Protein AF-A0A183KBX2-F1 (afdb_monomer_lite)

Foldseek 3Di:
DVVVQVVCCLPFVKHWPDPDDDPDPVVQVVPPDHTDIDHDPPDDDPPDDDDPDDFDADPPPRDGDDPPFDQDPVRDGDDPPPDPPPPDD

Structure (mmCIF, N/CA/C/O backbone):
data_AF-A0A183KBX2-F1
#
_entry.id   AF-A0A183KBX2-F1
#
loop_
_atom_site.group_PDB
_atom_site.id
_atom_site.type_symbol
_atom_site.label_atom_id
_atom_site.label_alt_id
_atom_site.label_comp_id
_atom_site.label_asym_id
_atom_site.label_entity_id
_atom_site.label_seq_id
_atom_site.pdbx_PDB_ins_code
_atom_site.Cartn_x
_atom_site.Cartn_y
_atom_site.Cartn_z
_atom_site.occupancy
_atom_site.B_iso_or_equiv
_atom_site.auth_seq_id
_atom_site.auth_comp_id
_atom_site.auth_asym_id
_atom_site.auth_atom_id
_atom_site.pdbx_PDB_model_num
ATOM 1 N N . MET A 1 1 ? -12.073 14.449 -3.395 1.00 61.28 1 MET A N 1
ATOM 2 C CA . MET A 1 1 ? -12.188 13.137 -2.704 1.00 61.28 1 MET A CA 1
ATOM 3 C C . MET A 1 1 ? -12.322 11.985 -3.693 1.00 61.28 1 MET A C 1
ATOM 5 O O . MET A 1 1 ? -11.516 11.072 -3.614 1.00 61.28 1 MET A O 1
ATOM 9 N N . ALA A 1 2 ? -13.261 12.028 -4.647 1.00 78.50 2 ALA A N 1
ATOM 10 C CA . ALA A 1 2 ? -13.344 11.013 -5.707 1.00 78.50 2 ALA A CA 1
ATOM 11 C C . ALA A 1 2 ? -12.046 10.904 -6.536 1.00 78.50 2 ALA A C 1
ATOM 13 O O . ALA A 1 2 ? -11.574 9.803 -6.794 1.00 78.50 2 ALA A O 1
ATOM 14 N N . GLU A 1 3 ? -11.421 12.042 -6.846 1.00 85.12 3 GLU A N 1
ATOM 15 C CA . GLU A 1 3 ? -10.137 12.104 -7.563 1.00 85.12 3 GLU A CA 1
ATOM 16 C C . GLU A 1 3 ? -9.002 11.377 -6.828 1.00 85.12 3 GLU A C 1
ATOM 18 O O . GLU A 1 3 ? -8.199 10.702 -7.458 1.00 85.12 3 GLU A O 1
ATOM 23 N N . PHE A 1 4 ? -8.966 11.446 -5.492 1.00 83.31 4 PHE A N 1
ATOM 24 C CA . PHE A 1 4 ? -7.950 10.759 -4.686 1.00 83.31 4 PHE A CA 1
ATOM 25 C C . PHE A 1 4 ? -8.086 9.235 -4.787 1.00 83.31 4 PHE A C 1
ATOM 27 O O . PHE A 1 4 ? -7.098 8.520 -4.921 1.00 83.31 4 PHE A O 1
ATOM 34 N N . ILE A 1 5 ? -9.325 8.739 -4.772 1.00 85.81 5 ILE A N 1
ATOM 35 C CA . ILE A 1 5 ? -9.612 7.306 -4.906 1.00 85.81 5 ILE A CA 1
ATOM 36 C C . ILE A 1 5 ? -9.210 6.825 -6.303 1.00 85.81 5 ILE A C 1
ATOM 38 O O . ILE A 1 5 ? -8.568 5.788 -6.434 1.00 85.81 5 ILE A O 1
ATOM 42 N N . GLN A 1 6 ? -9.536 7.602 -7.339 1.00 89.31 6 GLN A N 1
ATOM 43 C CA . GLN A 1 6 ? -9.139 7.295 -8.714 1.00 89.31 6 GLN A CA 1
ATOM 44 C C . GLN A 1 6 ? -7.618 7.304 -8.882 1.00 89.31 6 GLN A C 1
ATOM 46 O O . GLN A 1 6 ? -7.073 6.410 -9.519 1.00 89.31 6 GLN A O 1
ATOM 51 N N . GLN A 1 7 ? -6.922 8.269 -8.278 1.00 88.31 7 GLN A N 1
ATOM 52 C CA . GLN A 1 7 ? -5.462 8.320 -8.293 1.00 88.31 7 GLN A CA 1
ATOM 53 C C . GLN A 1 7 ? -4.838 7.117 -7.585 1.00 88.31 7 GLN A C 1
ATOM 55 O O . GLN A 1 7 ? -3.918 6.533 -8.138 1.00 88.31 7 GLN A O 1
ATOM 60 N N . SER A 1 8 ? -5.341 6.697 -6.420 1.00 86.19 8 SER A N 1
ATOM 61 C CA . SER A 1 8 ? -4.853 5.484 -5.742 1.00 86.19 8 SER A CA 1
ATOM 62 C C . SER A 1 8 ? -5.095 4.228 -6.582 1.00 86.19 8 SER A C 1
ATOM 64 O O . SER A 1 8 ? -4.202 3.396 -6.737 1.00 86.19 8 SER A O 1
ATOM 66 N N . GLU A 1 9 ? -6.253 4.123 -7.234 1.00 89.06 9 GLU A N 1
ATOM 67 C CA . GLU A 1 9 ? -6.521 3.018 -8.148 1.00 89.06 9 GLU A CA 1
ATOM 68 C C . GLU A 1 9 ? -5.548 3.052 -9.336 1.00 89.06 9 GLU A C 1
ATOM 70 O O . GLU A 1 9 ? -4.994 2.018 -9.703 1.00 89.06 9 GLU A O 1
ATOM 75 N N . ILE A 1 10 ? -5.271 4.224 -9.917 1.00 88.69 10 ILE A N 1
ATOM 76 C CA . ILE A 1 10 ? -4.284 4.406 -10.992 1.00 88.69 10 ILE A CA 1
ATOM 77 C C . ILE A 1 10 ? -2.863 4.107 -10.511 1.00 88.69 10 ILE A C 1
ATOM 79 O O . ILE A 1 10 ? -2.144 3.460 -11.261 1.00 88.69 10 ILE A O 1
ATOM 83 N N . ASN A 1 11 ? -2.482 4.473 -9.283 1.00 86.19 11 ASN A N 1
ATOM 84 C CA . ASN A 1 11 ? -1.113 4.439 -8.735 1.00 86.19 11 ASN A CA 1
ATOM 85 C C . ASN A 1 11 ? -0.714 3.151 -8.008 1.00 86.19 11 ASN A C 1
ATOM 87 O O . ASN A 1 11 ? 0.454 2.781 -8.051 1.00 86.19 11 ASN A O 1
ATOM 91 N N . ASP A 1 12 ? -1.680 2.403 -7.477 1.00 85.06 12 ASP A N 1
ATOM 92 C CA . ASP A 1 12 ? -1.420 1.129 -6.794 1.00 85.06 12 ASP A CA 1
ATOM 93 C C . ASP A 1 12 ? -2.251 -0.035 -7.353 1.00 85.06 12 ASP A C 1
ATOM 95 O O . ASP A 1 12 ? -1.918 -1.197 -7.145 1.00 85.06 12 ASP A O 1
ATOM 99 N N . GLY A 1 13 ? -3.317 0.240 -8.116 1.00 89.81 13 GLY A N 1
ATOM 100 C CA . GLY A 1 13 ? -4.231 -0.810 -8.586 1.00 89.81 13 GLY A CA 1
ATOM 101 C C . GLY A 1 13 ? -5.130 -1.360 -7.482 1.00 89.81 13 GLY A C 1
ATOM 102 O O . GLY A 1 13 ? -5.625 -2.481 -7.603 1.00 89.81 13 GLY A O 1
ATOM 103 N N . ILE A 1 14 ? -5.318 -0.587 -6.408 1.00 89.94 14 ILE A N 1
ATOM 104 C CA . ILE A 1 14 ? -6.078 -0.973 -5.222 1.00 89.94 14 ILE A CA 1
ATOM 105 C C . ILE A 1 14 ? -7.292 -0.057 -5.075 1.00 89.94 14 ILE A C 1
ATOM 107 O O . ILE A 1 14 ? -7.192 1.158 -5.230 1.00 89.94 14 ILE A O 1
ATOM 111 N N . ARG A 1 15 ? -8.442 -0.639 -4.725 1.00 91.81 15 ARG A N 1
ATOM 112 C CA . ARG A 1 15 ? -9.644 0.104 -4.332 1.00 91.81 15 ARG A CA 1
ATOM 113 C C . ARG A 1 15 ? -10.256 -0.480 -3.067 1.00 91.81 15 ARG A C 1
ATOM 115 O O . ARG A 1 15 ? -10.683 -1.631 -3.070 1.00 91.81 15 ARG A O 1
ATOM 122 N N . PHE A 1 16 ? -10.336 0.319 -2.006 1.00 90.88 16 PHE A N 1
ATOM 123 C CA . PHE A 1 16 ? -10.909 -0.101 -0.725 1.00 90.88 16 PHE A CA 1
ATOM 124 C C . PHE A 1 16 ? -12.423 0.124 -0.644 1.00 90.88 16 PHE A C 1
ATOM 126 O O . PHE A 1 16 ? -12.947 1.078 -1.223 1.00 90.88 16 PHE A O 1
ATOM 133 N N . SER A 1 17 ? -13.115 -0.710 0.142 1.00 90.81 17 SER A N 1
ATOM 134 C CA . SER A 1 17 ? -14.481 -0.410 0.603 1.00 90.81 17 SER A CA 1
ATOM 135 C C . SER A 1 17 ? -14.508 0.822 1.513 1.00 90.81 17 SER A C 1
ATOM 137 O O . SER A 1 17 ? -15.424 1.636 1.420 1.00 90.81 17 SER A O 1
ATOM 139 N N . TRP A 1 18 ? -13.465 0.990 2.334 1.00 89.75 18 TRP A N 1
ATOM 140 C CA . TRP A 1 18 ? -13.280 2.116 3.248 1.00 89.75 18 TRP A CA 1
ATOM 141 C C . TRP A 1 18 ? -11.847 2.657 3.153 1.00 89.75 18 TRP A C 1
ATOM 143 O O . TRP A 1 18 ? -10.895 1.952 3.476 1.00 89.75 18 TRP A O 1
ATOM 153 N N . ASN A 1 19 ? -11.687 3.919 2.740 1.00 87.75 19 ASN A N 1
ATOM 154 C CA . ASN A 1 19 ? -10.375 4.595 2.680 1.00 87.75 19 ASN A CA 1
ATOM 155 C C . ASN A 1 19 ? -9.959 5.229 4.020 1.00 87.75 19 ASN A C 1
ATOM 157 O O . ASN A 1 19 ? -8.847 5.729 4.154 1.00 87.75 19 ASN A O 1
ATOM 161 N N . ALA A 1 20 ? -10.856 5.214 5.006 1.00 87.06 20 ALA A N 1
ATOM 162 C CA . ALA A 1 20 ? -10.584 5.571 6.388 1.00 87.06 20 ALA A CA 1
ATOM 163 C C . ALA A 1 20 ? -11.028 4.399 7.258 1.00 87.06 20 ALA A C 1
ATOM 165 O O . ALA A 1 20 ? -12.165 3.937 7.146 1.00 87.06 20 ALA A O 1
ATOM 166 N N . TRP A 1 21 ? -10.115 3.882 8.073 1.00 84.88 21 TRP A N 1
ATOM 167 C CA . TRP A 1 21 ? -10.402 2.729 8.914 1.00 84.88 21 TRP A CA 1
ATOM 168 C C . TRP A 1 21 ? -11.041 3.168 10.235 1.00 84.88 21 TRP A C 1
ATOM 170 O O . TRP A 1 21 ? -10.692 4.231 10.754 1.00 84.88 21 TRP A O 1
ATOM 180 N N . PRO A 1 22 ? -11.959 2.360 10.792 1.00 87.88 22 PRO A N 1
ATOM 181 C CA . PRO A 1 22 ? -12.491 2.586 12.129 1.00 87.88 22 PRO A CA 1
ATOM 182 C C . PRO A 1 22 ? -11.350 2.553 13.152 1.00 87.88 22 PRO A C 1
ATOM 184 O O . PRO A 1 22 ? -10.489 1.672 13.108 1.00 87.88 22 PRO A O 1
ATOM 187 N N . ALA A 1 23 ? -11.339 3.513 14.077 1.00 89.38 23 ALA A N 1
ATOM 188 C CA . ALA A 1 23 ? -10.260 3.662 15.053 1.00 89.38 23 ALA A CA 1
ATOM 189 C C . ALA A 1 23 ? -10.382 2.653 16.203 1.00 89.38 23 ALA A C 1
ATOM 191 O O . ALA A 1 23 ? -9.407 2.369 16.902 1.00 89.38 23 ALA A O 1
ATOM 192 N N . SER A 1 24 ? -11.582 2.101 16.404 1.00 89.12 24 SER A N 1
ATOM 193 C CA . SER A 1 24 ? -11.863 1.130 17.456 1.00 89.12 24 SER A CA 1
ATOM 194 C C . SER A 1 24 ? -12.542 -0.136 16.937 1.00 89.12 24 SER A C 1
ATOM 196 O O . SER A 1 24 ? -13.228 -0.160 15.914 1.00 89.12 24 SER A O 1
ATOM 198 N N . ARG A 1 25 ? -12.411 -1.216 17.714 1.00 86.25 25 ARG A N 1
ATOM 199 C CA . ARG A 1 25 ? -13.101 -2.484 17.442 1.00 86.25 25 ARG A CA 1
ATOM 200 C C . ARG A 1 25 ? -14.627 -2.337 17.470 1.00 86.25 25 ARG A C 1
ATOM 202 O O . ARG A 1 25 ? -15.307 -3.046 16.735 1.00 86.25 25 ARG A O 1
ATOM 209 N N . LEU A 1 26 ? -15.155 -1.442 18.309 1.00 90.25 26 LEU A N 1
ATOM 210 C CA . LEU A 1 26 ? -16.595 -1.201 18.414 1.00 90.25 26 LEU A CA 1
ATOM 211 C C . LEU A 1 26 ? -17.134 -0.550 17.137 1.00 90.25 26 LEU A C 1
ATOM 213 O O . LEU A 1 26 ? -18.110 -1.039 16.579 1.00 90.25 26 LEU A O 1
ATOM 217 N N . GLU A 1 27 ? -16.451 0.482 16.640 1.00 87.50 27 GLU A N 1
ATOM 218 C CA . GLU A 1 27 ? -16.786 1.123 15.361 1.00 87.50 27 GLU A CA 1
ATOM 219 C C . GLU A 1 27 ? -16.666 0.135 14.198 1.00 87.50 27 GLU A C 1
ATOM 221 O O . GLU A 1 27 ? -17.541 0.077 13.340 1.00 87.50 27 GLU A O 1
ATOM 226 N N . SER A 1 28 ? -15.635 -0.716 14.205 1.00 85.94 28 SER A N 1
ATOM 227 C CA . SER A 1 28 ? -15.479 -1.750 13.179 1.00 85.94 28 SER A CA 1
ATOM 228 C C . SER A 1 28 ? -16.620 -2.766 13.172 1.00 85.94 28 SER A C 1
ATOM 230 O O . SER A 1 28 ? -16.979 -3.245 12.101 1.00 85.94 28 SER A O 1
ATOM 232 N N . ALA A 1 29 ? -17.188 -3.110 14.331 1.00 87.50 29 ALA A N 1
ATOM 233 C CA . ALA A 1 29 ? -18.318 -4.036 14.413 1.00 87.50 29 ALA A CA 1
ATOM 234 C C . ALA A 1 29 ? -19.628 -3.423 13.885 1.00 87.50 29 ALA A C 1
ATOM 236 O O . ALA A 1 29 ? -20.554 -4.155 13.545 1.00 87.50 29 ALA A O 1
ATOM 237 N N . GLN A 1 30 ? -19.706 -2.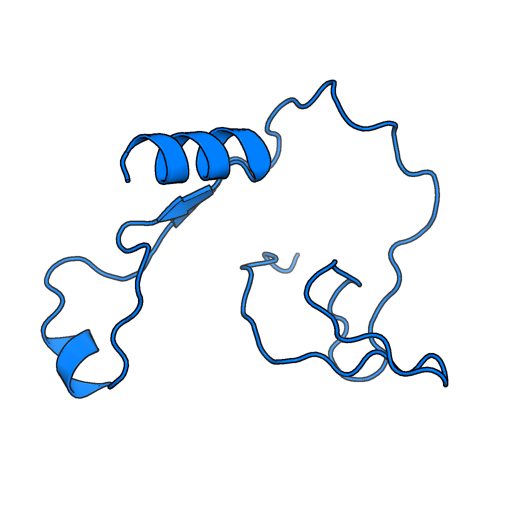092 13.811 1.00 89.81 30 GLN A N 1
ATOM 238 C CA . GLN A 1 30 ? -20.851 -1.363 13.263 1.00 89.81 30 GLN A CA 1
ATOM 239 C C . GLN A 1 30 ? -20.761 -1.177 11.740 1.00 89.81 30 GLN A C 1
ATOM 241 O O . GLN A 1 30 ? -21.750 -0.804 11.107 1.00 89.81 30 GLN A O 1
ATOM 246 N N . CYS A 1 31 ? -19.603 -1.448 11.128 1.00 87.88 31 CYS A N 1
ATOM 247 C CA . CYS A 1 31 ? -19.443 -1.392 9.680 1.00 87.88 31 CYS A CA 1
ATOM 248 C C . CYS A 1 31 ? -20.227 -2.529 9.010 1.00 87.88 31 CYS A C 1
ATOM 250 O O . CYS A 1 31 ? -19.831 -3.690 9.061 1.00 87.88 31 CYS A O 1
ATOM 252 N N . VAL A 1 32 ? -21.322 -2.178 8.329 1.00 92.50 32 VAL A N 1
ATOM 253 C CA . VAL A 1 32 ? -22.153 -3.137 7.574 1.00 92.50 32 VAL A CA 1
ATOM 254 C C . VAL A 1 32 ? -21.366 -3.792 6.435 1.00 92.50 32 VAL A C 1
ATOM 256 O O . VAL A 1 32 ? -21.555 -4.968 6.137 1.00 92.50 32 VAL A O 1
ATOM 259 N N . VAL A 1 33 ? -20.472 -3.031 5.800 1.00 90.75 33 VAL A N 1
ATOM 260 C CA . VAL A 1 33 ? -19.579 -3.526 4.748 1.00 90.75 33 VAL A CA 1
ATOM 261 C C . VAL A 1 33 ? -18.213 -3.815 5.368 1.00 90.75 33 VAL A C 1
ATOM 263 O O . VAL A 1 33 ? -17.649 -2.908 5.989 1.00 90.75 33 VAL A O 1
ATOM 266 N N . PRO A 1 34 ? -17.646 -5.021 5.188 1.00 88.75 34 PRO A N 1
ATOM 267 C CA . PRO A 1 34 ? -16.333 -5.339 5.729 1.00 88.75 34 PRO A CA 1
ATOM 268 C C . PRO A 1 34 ? -15.239 -4.475 5.090 1.00 88.75 34 PRO A C 1
ATOM 270 O O . PRO A 1 34 ? -15.339 -4.038 3.938 1.00 88.75 34 PRO A O 1
ATOM 273 N N . ILE A 1 35 ? -14.166 -4.244 5.844 1.00 88.25 35 ILE A N 1
ATOM 274 C CA . ILE A 1 35 ? -12.944 -3.636 5.315 1.00 88.25 35 ILE A CA 1
ATOM 275 C C . ILE A 1 35 ? -12.301 -4.644 4.365 1.00 88.25 35 ILE A C 1
ATOM 277 O O . ILE A 1 35 ? -11.978 -5.763 4.755 1.00 88.25 35 ILE A O 1
ATOM 281 N N . GLY A 1 36 ? -12.133 -4.241 3.114 1.00 89.62 36 GLY A N 1
ATOM 282 C CA . GLY A 1 36 ? -11.540 -5.064 2.072 1.00 89.62 36 GLY A CA 1
ATOM 283 C C . GLY A 1 36 ? -11.104 -4.207 0.895 1.00 89.62 36 GLY A C 1
ATOM 284 O O . GLY A 1 36 ? -11.405 -3.010 0.83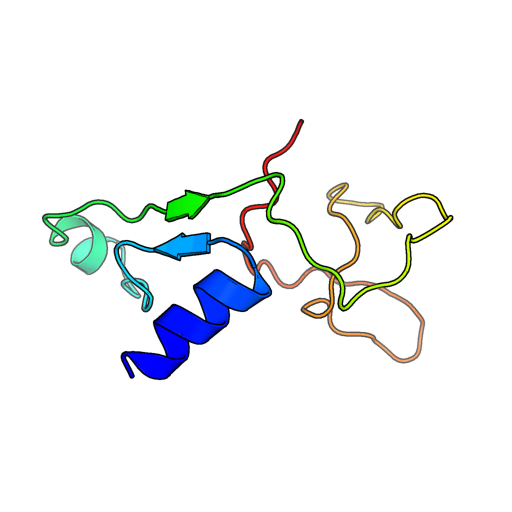9 1.00 89.62 36 GLY A O 1
ATOM 285 N N . CYS A 1 37 ? -10.391 -4.822 -0.044 1.00 91.38 37 CYS A N 1
ATOM 286 C CA . CYS A 1 37 ? -9.944 -4.158 -1.257 1.00 91.38 37 CYS A CA 1
ATOM 287 C C . CYS A 1 37 ? -10.075 -5.045 -2.491 1.00 91.38 37 CYS A C 1
ATOM 289 O O . CYS A 1 37 ? -9.909 -6.261 -2.423 1.00 91.38 37 CYS A O 1
ATOM 291 N N . LEU A 1 38 ? -10.313 -4.405 -3.630 1.00 91.44 38 LEU A N 1
ATOM 292 C CA . LEU A 1 38 ? -10.092 -4.987 -4.945 1.00 91.44 38 LEU A CA 1
ATOM 293 C C . LEU A 1 38 ? -8.656 -4.671 -5.350 1.00 91.44 38 LEU A C 1
ATOM 295 O O . LEU A 1 38 ? -8.270 -3.502 -5.333 1.00 91.44 38 LEU A O 1
ATOM 299 N N . TYR A 1 39 ? -7.879 -5.699 -5.684 1.00 91.69 39 TYR A N 1
ATOM 300 C CA . TYR A 1 39 ? -6.474 -5.555 -6.046 1.00 91.69 39 TYR A CA 1
ATOM 301 C C . TYR A 1 39 ? -6.206 -6.125 -7.437 1.00 91.69 39 TYR A C 1
ATOM 303 O O . TYR A 1 39 ? -6.548 -7.270 -7.731 1.00 91.69 39 TYR A O 1
ATOM 311 N N . THR A 1 40 ? -5.579 -5.312 -8.286 1.00 91.75 40 THR A N 1
ATOM 312 C CA . THR A 1 40 ? -5.121 -5.706 -9.621 1.00 91.75 40 THR A CA 1
ATOM 313 C C . THR A 1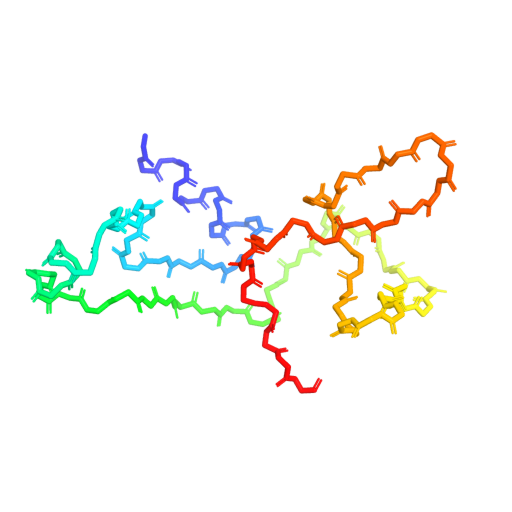 40 ? -3.610 -5.915 -9.596 1.00 91.75 40 THR A C 1
ATOM 315 O O . THR A 1 40 ? -2.851 -4.974 -9.811 1.00 91.75 40 THR A O 1
ATOM 318 N N . LEU A 1 41 ? -3.188 -7.157 -9.337 1.00 86.50 41 LEU A N 1
ATOM 319 C CA . LEU A 1 41 ? -1.779 -7.564 -9.218 1.00 86.50 41 LEU A CA 1
ATOM 320 C C . LEU A 1 41 ? -0.907 -7.078 -10.387 1.00 86.50 41 LEU A C 1
ATOM 322 O O . LEU A 1 41 ? 0.121 -6.443 -10.177 1.00 86.50 41 LEU A O 1
ATOM 326 N N . PHE A 1 42 ? -1.347 -7.333 -11.621 1.00 84.19 42 PHE A N 1
ATOM 327 C CA . PHE A 1 42 ? -0.622 -6.970 -12.843 1.00 84.19 42 PHE A CA 1
ATOM 328 C C . PHE A 1 42 ? -1.221 -5.736 -13.508 1.00 84.19 42 PHE A C 1
ATOM 330 O O . PHE A 1 42 ? -1.571 -5.750 -14.687 1.00 84.19 42 PHE A O 1
ATOM 337 N N . LYS A 1 43 ? -1.386 -4.656 -12.743 1.00 85.00 43 LYS A N 1
ATOM 338 C CA . LYS A 1 43 ? -1.788 -3.383 -13.335 1.00 85.00 43 LYS A CA 1
ATOM 339 C C . LYS A 1 43 ? -0.658 -2.849 -14.213 1.00 85.00 43 LYS A C 1
ATOM 341 O O . LYS A 1 43 ? 0.432 -2.574 -13.717 1.00 85.00 43 LYS A O 1
ATOM 346 N N . GLU A 1 44 ? -0.936 -2.680 -15.501 1.00 81.50 44 GLU A N 1
ATOM 347 C CA . GLU A 1 44 ? 0.021 -2.108 -16.444 1.00 81.50 44 GLU A CA 1
ATOM 348 C C . GLU A 1 44 ? 0.394 -0.681 -16.033 1.00 81.50 44 GLU A C 1
ATOM 350 O O . GLU A 1 44 ? -0.468 0.185 -15.853 1.00 81.50 44 GLU A O 1
ATOM 355 N N . ARG A 1 45 ? 1.698 -0.450 -15.875 1.00 77.44 45 ARG A N 1
ATOM 356 C CA . ARG A 1 45 ? 2.287 0.861 -15.616 1.00 77.44 45 ARG A CA 1
ATOM 357 C C . ARG A 1 45 ? 3.476 1.037 -16.528 1.00 77.44 45 ARG A C 1
ATOM 359 O O . ARG A 1 45 ? 4.447 0.294 -16.430 1.00 77.44 45 ARG A O 1
ATOM 366 N N . TYR A 1 46 ? 3.401 2.053 -17.367 1.00 76.25 46 TYR A N 1
ATOM 367 C CA . TYR A 1 46 ? 4.488 2.411 -18.271 1.00 76.25 46 TYR A CA 1
ATOM 368 C C . TYR A 1 46 ? 5.419 3.470 -17.655 1.00 76.25 46 TYR A C 1
ATOM 370 O O . TYR A 1 46 ? 6.445 3.800 -18.239 1.00 76.25 46 TYR A O 1
ATOM 378 N N . ASP A 1 47 ? 5.084 3.968 -16.459 1.00 81.00 47 ASP A N 1
ATOM 379 C CA . ASP A 1 47 ? 5.786 5.071 -15.795 1.00 81.00 47 ASP A CA 1
ATOM 380 C C . ASP A 1 47 ? 7.078 4.641 -15.080 1.00 81.00 47 ASP A C 1
ATOM 382 O O . ASP A 1 47 ? 7.923 5.483 -14.775 1.00 81.00 47 ASP A O 1
ATOM 386 N N . PHE A 1 48 ? 7.250 3.342 -14.799 1.00 79.25 48 PHE A N 1
ATOM 387 C CA . PHE A 1 48 ? 8.367 2.835 -13.999 1.00 79.25 48 PHE A CA 1
ATOM 388 C C . PHE A 1 48 ? 9.297 1.937 -14.822 1.00 79.25 48 PHE A C 1
ATOM 390 O O . PHE A 1 48 ? 8.826 0.998 -15.467 1.00 79.25 48 PHE A O 1
ATOM 397 N N . PRO A 1 49 ? 10.622 2.171 -14.783 1.00 86.12 49 PRO A N 1
ATOM 398 C CA . PRO A 1 49 ? 11.573 1.250 -15.383 1.00 86.12 49 PRO A CA 1
ATOM 399 C C . PRO A 1 49 ? 11.580 -0.084 -14.616 1.00 86.12 49 PRO A C 1
ATOM 401 O O . PRO A 1 49 ? 11.343 -0.099 -13.403 1.00 86.12 49 PRO A O 1
ATOM 404 N N . PRO A 1 50 ? 11.895 -1.205 -15.286 1.00 84.38 50 PRO A N 1
ATOM 405 C CA . PRO A 1 50 ? 12.052 -2.481 -14.607 1.00 84.38 50 PRO A CA 1
ATOM 406 C C . PRO A 1 50 ? 13.200 -2.401 -13.598 1.00 84.38 50 PRO A C 1
ATOM 408 O O . PRO A 1 50 ? 14.297 -1.917 -13.894 1.00 84.38 50 PRO A O 1
ATOM 411 N N . ILE A 1 51 ? 12.933 -2.886 -12.391 1.00 87.31 51 ILE A N 1
ATOM 412 C CA . ILE A 1 51 ? 13.905 -2.943 -11.308 1.00 87.31 51 ILE A CA 1
ATOM 413 C C . ILE A 1 51 ? 14.712 -4.240 -11.447 1.00 87.31 51 ILE A C 1
ATOM 415 O O . ILE A 1 51 ? 14.149 -5.325 -11.376 1.00 87.31 51 ILE A O 1
ATOM 419 N N . ASN A 1 52 ? 16.032 -4.125 -11.629 1.00 90.94 52 ASN A N 1
ATOM 420 C CA . ASN A 1 52 ? 16.939 -5.260 -11.869 1.00 90.94 52 ASN A CA 1
ATOM 421 C C . ASN A 1 52 ? 17.768 -5.642 -10.629 1.00 90.94 52 ASN A C 1
ATOM 423 O O . ASN A 1 52 ? 18.955 -5.944 -10.742 1.00 90.94 52 ASN A O 1
ATOM 427 N N . TYR A 1 53 ? 17.182 -5.566 -9.437 1.00 91.50 53 TYR A N 1
ATOM 428 C CA . TYR A 1 53 ? 17.830 -5.992 -8.197 1.00 91.50 53 TYR A CA 1
ATOM 429 C C . TYR A 1 53 ? 16.858 -6.796 -7.335 1.00 91.50 53 TYR A C 1
ATOM 431 O O . TYR A 1 53 ? 15.644 -6.605 -7.418 1.00 91.50 53 TYR A O 1
ATOM 439 N N . ASP A 1 54 ? 17.400 -7.677 -6.496 1.00 87.62 54 ASP A N 1
ATOM 440 C CA . ASP A 1 54 ? 16.592 -8.481 -5.582 1.00 87.62 54 ASP A CA 1
ATOM 441 C C . ASP A 1 54 ? 15.953 -7.610 -4.491 1.00 87.62 54 ASP A C 1
ATOM 443 O O . ASP A 1 54 ? 16.626 -6.746 -3.916 1.00 87.62 54 ASP A O 1
ATOM 447 N N . PRO A 1 55 ? 14.669 -7.828 -4.156 1.00 88.44 55 PRO A N 1
ATOM 448 C CA . PRO A 1 55 ? 13.976 -7.026 -3.159 1.00 88.44 55 PRO A CA 1
ATOM 449 C C . PRO A 1 55 ? 14.717 -7.033 -1.818 1.00 88.44 55 PRO A C 1
ATOM 451 O O . PRO A 1 55 ? 15.157 -8.066 -1.314 1.00 88.44 55 PRO A O 1
ATOM 454 N N . VAL A 1 56 ? 14.832 -5.853 -1.208 1.00 86.19 56 VAL A N 1
ATOM 455 C CA . VAL A 1 56 ? 15.472 -5.710 0.101 1.00 86.19 56 VAL A CA 1
ATOM 456 C C . VAL A 1 56 ? 14.486 -6.142 1.182 1.00 86.19 56 VAL A C 1
ATOM 458 O O . VAL A 1 56 ? 13.458 -5.496 1.395 1.00 86.19 56 VAL A O 1
ATOM 461 N N . PHE A 1 57 ? 14.812 -7.224 1.885 1.00 82.88 57 PHE A N 1
ATOM 462 C CA . PHE A 1 57 ? 13.982 -7.773 2.953 1.00 82.88 57 PHE A CA 1
ATOM 463 C C . PHE A 1 57 ? 14.367 -7.231 4.330 1.00 82.88 57 PHE A C 1
ATOM 465 O O . PHE A 1 57 ? 15.540 -7.110 4.684 1.00 82.88 57 PHE A O 1
ATOM 472 N N . CYS A 1 58 ? 13.362 -6.989 5.171 1.00 78.81 58 CYS A N 1
ATOM 473 C CA . CYS A 1 58 ? 13.575 -6.750 6.592 1.00 78.81 58 CYS A CA 1
ATOM 474 C C . CYS A 1 58 ? 14.042 -8.037 7.290 1.00 78.81 58 CYS A C 1
ATOM 476 O O . CYS A 1 58 ? 13.361 -9.062 7.238 1.00 78.81 58 CYS A O 1
ATOM 478 N N . SER A 1 59 ? 15.136 -7.962 8.050 1.00 79.56 59 SER A N 1
ATOM 479 C CA . SER A 1 59 ? 15.711 -9.109 8.770 1.00 79.56 59 SER A CA 1
ATOM 480 C C . SER A 1 59 ? 14.788 -9.734 9.823 1.00 79.56 59 SER A C 1
ATOM 482 O O . SER A 1 59 ? 14.919 -10.916 10.126 1.00 79.56 59 SER A O 1
ATOM 484 N N . ARG A 1 60 ? 13.844 -8.966 10.389 1.00 80.75 60 ARG A N 1
ATOM 485 C CA . ARG A 1 60 ? 12.951 -9.438 11.464 1.00 80.75 60 ARG A CA 1
ATOM 486 C C . ARG A 1 60 ? 11.603 -9.954 10.967 1.00 80.75 60 ARG A C 1
ATOM 488 O O . ARG A 1 60 ? 11.107 -10.942 11.492 1.00 80.7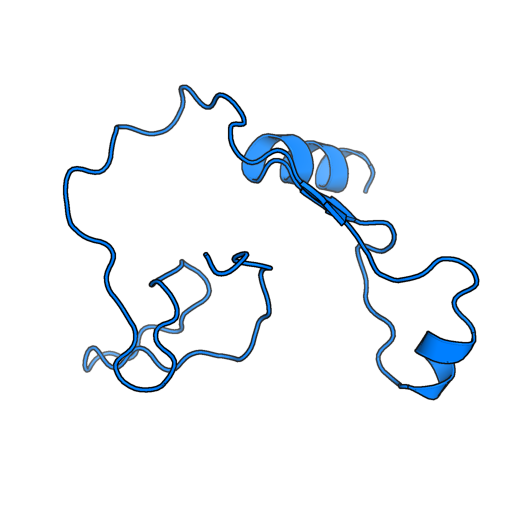5 60 ARG A O 1
ATOM 495 N N . CYS A 1 61 ? 10.982 -9.255 10.017 1.00 79.81 61 CYS A N 1
ATOM 496 C CA . CYS A 1 61 ? 9.613 -9.551 9.572 1.00 79.81 61 CYS A CA 1
ATOM 497 C C . CYS A 1 61 ? 9.519 -10.071 8.134 1.00 79.81 61 CYS A C 1
ATOM 499 O O . CYS A 1 61 ? 8.433 -10.461 7.723 1.00 79.81 61 CYS A O 1
ATOM 501 N N . ARG A 1 62 ? 10.627 -10.074 7.374 1.00 81.94 62 ARG A N 1
ATOM 502 C CA . ARG A 1 62 ? 10.676 -10.418 5.940 1.00 81.94 62 ARG A CA 1
ATOM 503 C C . ARG A 1 62 ? 9.787 -9.553 5.034 1.00 81.94 62 ARG A C 1
ATOM 505 O O . ARG A 1 62 ? 9.587 -9.896 3.880 1.00 81.94 62 ARG A O 1
ATOM 512 N N . GLY A 1 63 ? 9.286 -8.417 5.524 1.00 82.00 63 GLY A N 1
ATOM 513 C CA . GLY A 1 63 ? 8.622 -7.425 4.678 1.00 82.00 63 GLY A CA 1
ATOM 514 C C . GLY A 1 63 ? 9.598 -6.806 3.673 1.00 82.00 63 GLY A C 1
ATOM 515 O O . GLY A 1 63 ? 10.779 -6.640 3.990 1.00 82.00 63 GLY A O 1
ATOM 516 N N . ILE A 1 64 ? 9.097 -6.464 2.487 1.00 85.00 64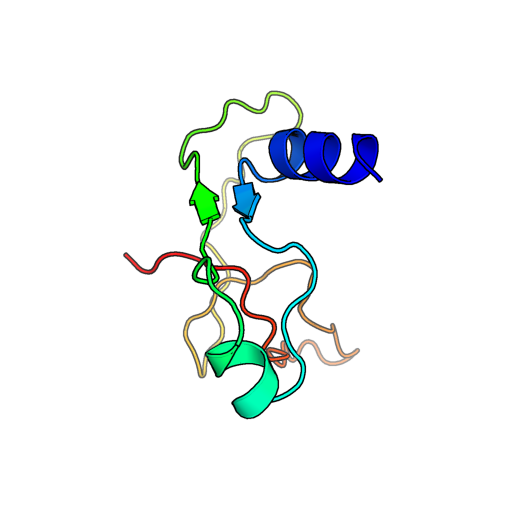 ILE A N 1
ATOM 517 C CA . ILE A 1 64 ? 9.865 -5.809 1.420 1.00 85.00 64 ILE A CA 1
ATOM 518 C C . ILE A 1 64 ? 9.962 -4.305 1.712 1.00 85.00 64 ILE A C 1
ATOM 520 O O . ILE A 1 64 ? 8.982 -3.680 2.139 1.00 85.00 64 ILE A O 1
ATOM 524 N N . LEU A 1 65 ? 11.147 -3.728 1.492 1.00 83.50 65 LEU A N 1
ATOM 525 C CA . LEU A 1 65 ? 11.381 -2.290 1.618 1.00 83.50 65 LEU A CA 1
ATOM 526 C C . LEU A 1 65 ? 10.397 -1.503 0.743 1.00 83.50 65 LEU A C 1
ATOM 528 O O . LEU A 1 65 ? 10.283 -1.736 -0.457 1.00 83.50 65 LEU A O 1
ATOM 532 N N . ASN A 1 66 ? 9.712 -0.542 1.358 1.00 83.69 66 ASN A N 1
ATOM 533 C CA . ASN A 1 66 ? 8.742 0.324 0.699 1.00 83.69 66 ASN A CA 1
ATOM 534 C C . ASN A 1 66 ? 8.889 1.779 1.196 1.00 83.69 66 ASN A C 1
ATOM 536 O O . ASN A 1 66 ? 9.464 1.993 2.270 1.00 83.69 66 ASN A O 1
ATOM 540 N N . PRO A 1 67 ? 8.357 2.778 0.463 1.00 84.31 67 PRO A N 1
ATOM 541 C CA . PRO A 1 67 ? 8.494 4.198 0.808 1.00 84.31 67 PRO A CA 1
ATOM 542 C C . PRO A 1 67 ? 7.938 4.605 2.181 1.00 84.31 67 PRO A C 1
ATOM 544 O O . PRO A 1 67 ? 8.306 5.658 2.694 1.00 84.31 67 PRO A O 1
ATOM 547 N N . TYR A 1 68 ? 7.075 3.791 2.795 1.00 81.12 68 TYR A N 1
ATOM 548 C CA . TYR A 1 68 ? 6.516 4.065 4.122 1.00 81.12 68 TYR A CA 1
ATOM 549 C C . TYR A 1 68 ? 7.458 3.669 5.264 1.00 81.12 68 TYR A C 1
ATOM 551 O O . TYR A 1 68 ? 7.161 3.933 6.428 1.00 81.12 68 TYR A O 1
ATOM 559 N N . CYS A 1 69 ? 8.604 3.056 4.964 1.00 78.44 69 CYS A N 1
ATOM 560 C CA . CYS A 1 69 ? 9.617 2.759 5.965 1.00 78.44 69 CYS A CA 1
ATOM 561 C C . CYS A 1 69 ? 10.399 4.036 6.352 1.00 78.44 69 CYS A C 1
ATOM 563 O O . CYS A 1 69 ? 11.069 4.614 5.495 1.00 78.44 69 CYS A O 1
ATOM 565 N N . PRO A 1 70 ? 10.397 4.470 7.629 1.00 74.19 70 PRO A N 1
ATOM 566 C CA . PRO A 1 70 ? 11.194 5.584 8.096 1.00 74.19 70 PRO A CA 1
ATOM 567 C C . PRO A 1 70 ? 12.669 5.211 7.983 1.00 74.19 70 PRO A C 1
ATOM 569 O O . PRO A 1 70 ? 13.147 4.251 8.596 1.00 74.19 70 PRO A O 1
ATOM 572 N N . VAL A 1 71 ? 13.392 6.000 7.199 1.00 68.75 71 VAL A N 1
ATOM 573 C CA . VAL A 1 71 ? 14.842 5.905 7.085 1.00 68.75 71 VAL A CA 1
ATOM 574 C C . VAL A 1 71 ? 15.438 6.616 8.292 1.00 68.75 71 VAL A C 1
ATOM 576 O O . VAL A 1 71 ? 15.243 7.819 8.463 1.00 68.75 71 VAL A O 1
ATOM 579 N N . ASN A 1 72 ? 16.156 5.892 9.151 1.00 62.00 72 ASN A N 1
ATOM 580 C CA . ASN A 1 72 ? 17.041 6.548 10.106 1.00 62.00 72 ASN A CA 1
ATOM 581 C C . ASN A 1 72 ? 18.425 6.755 9.471 1.00 62.00 72 ASN A C 1
ATOM 583 O O . ASN A 1 72 ? 18.838 5.997 8.595 1.00 62.00 72 ASN A O 1
ATOM 587 N N . SER A 1 73 ? 19.160 7.770 9.926 1.00 54.44 73 SER A N 1
ATOM 588 C CA . SER A 1 73 ? 20.482 8.148 9.396 1.00 54.44 73 SER A CA 1
ATOM 589 C C . SER A 1 73 ? 21.550 7.044 9.499 1.00 54.44 73 SER A C 1
ATOM 591 O O . SER A 1 73 ? 22.647 7.204 8.979 1.00 54.44 73 SER A O 1
ATOM 593 N N . PHE A 1 74 ? 21.234 5.933 10.172 1.00 55.69 74 PHE A N 1
ATOM 594 C CA . PHE A 1 74 ? 22.103 4.778 10.392 1.00 55.69 74 PHE A CA 1
ATOM 595 C C . PHE A 1 74 ? 21.677 3.539 9.581 1.00 55.69 74 PHE A C 1
ATOM 597 O O . PHE A 1 74 ? 22.191 2.451 9.819 1.00 55.69 74 PHE A O 1
ATOM 604 N N . GLY A 1 75 ? 20.737 3.676 8.637 1.00 52.09 75 GLY A N 1
ATOM 605 C CA . GLY A 1 75 ? 20.345 2.600 7.721 1.00 52.09 75 GLY A CA 1
ATOM 606 C C . GLY A 1 75 ? 19.465 1.501 8.329 1.00 52.09 75 GLY A C 1
ATOM 607 O O . GLY A 1 75 ? 19.245 0.474 7.689 1.00 52.09 75 GLY A O 1
ATOM 608 N N . PHE A 1 76 ? 18.924 1.682 9.539 1.00 48.66 76 PHE A N 1
ATOM 609 C CA . PHE A 1 76 ? 17.974 0.726 10.109 1.00 48.66 76 PHE A CA 1
ATOM 610 C C . PHE A 1 76 ? 16.557 1.008 9.609 1.00 48.66 76 PHE A C 1
ATOM 612 O O . PHE A 1 76 ? 15.912 1.979 10.008 1.00 48.66 76 PHE A O 1
ATOM 619 N N . ILE A 1 77 ? 16.051 0.087 8.793 1.00 56.72 77 ILE A N 1
ATOM 620 C CA . ILE A 1 77 ? 14.651 0.014 8.374 1.00 56.72 77 ILE A CA 1
ATOM 621 C C . ILE A 1 77 ? 13.838 -0.514 9.564 1.00 56.72 77 ILE A C 1
ATOM 623 O O . ILE A 1 77 ? 13.759 -1.722 9.803 1.00 56.72 77 ILE A O 1
ATOM 627 N N . LYS A 1 78 ? 13.252 0.386 10.360 1.00 50.91 78 LYS A N 1
ATOM 628 C CA . LYS A 1 78 ? 12.202 -0.000 11.312 1.00 50.91 78 LYS A CA 1
ATOM 629 C C . LYS A 1 78 ? 10.888 -0.021 10.555 1.00 50.91 78 LYS A C 1
ATOM 631 O O . LYS A 1 78 ? 10.459 1.020 10.094 1.00 50.91 78 LYS A O 1
ATOM 636 N N . ASN A 1 79 ? 10.248 -1.178 10.441 1.00 52.28 79 ASN A N 1
ATOM 637 C CA . ASN A 1 79 ? 8.905 -1.260 9.877 1.00 52.28 79 ASN A CA 1
ATOM 638 C C . ASN A 1 79 ? 7.946 -0.485 10.809 1.00 52.28 79 ASN A C 1
ATOM 640 O O . ASN A 1 79 ? 7.781 -0.913 11.958 1.00 52.28 79 ASN A O 1
ATOM 644 N N . PRO A 1 80 ? 7.354 0.658 10.409 1.00 49.62 80 PRO A N 1
ATOM 645 C CA . PRO A 1 80 ? 6.149 1.094 11.078 1.00 49.62 80 PRO A CA 1
ATOM 646 C C . PRO A 1 80 ? 5.102 0.101 10.596 1.00 49.62 80 PRO A C 1
ATOM 648 O O . PRO A 1 80 ? 4.965 -0.100 9.398 1.00 49.62 80 PRO A O 1
ATOM 651 N N . HIS A 1 81 ? 4.404 -0.581 11.491 1.00 49.91 81 HIS A N 1
ATOM 652 C CA . HIS A 1 81 ? 3.303 -1.448 11.089 1.00 49.91 81 HIS A CA 1
ATOM 653 C C . HIS A 1 81 ? 2.209 -0.612 10.387 1.00 49.91 81 HIS A C 1
ATOM 655 O O . HIS A 1 81 ? 1.227 -0.216 11.000 1.00 49.91 81 HIS A O 1
ATOM 661 N N . ILE A 1 82 ? 2.406 -0.307 9.107 1.00 44.06 82 ILE A N 1
ATOM 662 C CA . ILE A 1 82 ? 1.462 0.264 8.164 1.00 44.06 82 ILE A CA 1
ATOM 663 C C . ILE A 1 82 ? 1.264 -0.863 7.169 1.00 44.06 82 ILE A C 1
ATOM 665 O O . ILE A 1 82 ? 2.100 -1.137 6.308 1.00 44.06 82 ILE A O 1
ATOM 669 N N . PHE A 1 83 ? 0.176 -1.590 7.386 1.00 41.88 83 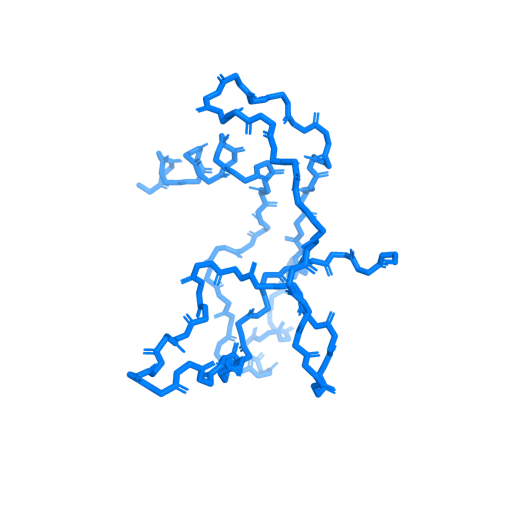PHE A N 1
ATOM 670 C CA . PHE A 1 83 ? -0.290 -2.650 6.515 1.00 41.88 83 PHE A CA 1
ATOM 671 C C . PHE A 1 83 ? -0.727 -2.037 5.178 1.00 41.88 83 PHE A C 1
ATOM 673 O O . PHE A 1 83 ? -1.911 -1.812 4.950 1.00 41.88 83 PHE A O 1
ATOM 680 N N . HIS A 1 84 ? 0.217 -1.789 4.271 1.00 43.22 84 HIS A N 1
ATOM 681 C CA . HIS A 1 84 ? -0.080 -2.031 2.867 1.00 43.22 84 HIS A CA 1
ATOM 682 C C . HIS A 1 84 ? -0.100 -3.547 2.705 1.00 43.22 84 HIS A C 1
ATOM 684 O O . HIS A 1 84 ? 0.842 -4.230 3.109 1.00 43.22 84 HIS A O 1
ATOM 690 N N . ILE A 1 85 ? -1.222 -4.066 2.212 1.00 43.94 85 ILE A N 1
ATOM 691 C CA . ILE A 1 85 ? -1.446 -5.484 1.936 1.00 43.94 85 ILE A CA 1
ATOM 692 C C . ILE A 1 85 ? -0.462 -5.883 0.828 1.00 43.94 85 ILE A C 1
ATOM 694 O O . ILE A 1 85 ? -0.793 -5.881 -0.350 1.00 43.94 85 ILE A O 1
ATOM 698 N N . LEU A 1 86 ? 0.782 -6.167 1.204 1.00 36.12 86 LEU A N 1
ATOM 699 C CA . LEU A 1 86 ? 1.654 -7.023 0.424 1.00 36.12 86 LEU A CA 1
ATOM 700 C C . LEU A 1 86 ? 1.145 -8.425 0.717 1.00 36.12 86 LEU A C 1
ATOM 702 O O . LEU A 1 86 ? 1.404 -8.984 1.784 1.00 36.12 86 LEU A O 1
ATOM 706 N N . THR A 1 87 ? 0.313 -8.933 -0.187 1.00 31.66 87 THR A N 1
ATOM 707 C CA . THR A 1 87 ? -0.023 -10.349 -0.230 1.00 31.66 87 THR A CA 1
ATOM 708 C C . THR A 1 87 ? 1.286 -11.126 -0.240 1.00 31.66 87 THR A C 1
ATOM 710 O O . THR A 1 87 ? 2.079 -11.009 -1.170 1.00 31.66 87 THR A O 1
ATOM 713 N N . SER A 1 88 ? 1.525 -11.853 0.844 1.00 28.25 88 SER A N 1
ATOM 714 C CA . SER A 1 88 ? 2.478 -12.945 0.902 1.00 28.25 88 SER A CA 1
ATOM 715 C C . SER A 1 88 ? 2.004 -14.041 -0.045 1.00 28.25 88 SER A C 1
ATOM 717 O O . SER A 1 88 ? 1.008 -14.700 0.256 1.00 28.25 88 SER A O 1
ATOM 719 N N . ASP A 1 89 ? 2.711 -14.195 -1.156 1.00 32.47 89 ASP A N 1
ATOM 720 C CA . ASP A 1 89 ? 3.258 -15.504 -1.509 1.00 32.47 89 ASP A CA 1
ATOM 721 C C . ASP A 1 89 ? 4.700 -15.569 -0.978 1.00 32.47 89 ASP A C 1
ATOM 723 O O . ASP A 1 89 ? 5.406 -14.532 -1.063 1.00 32.47 89 ASP A O 1
#

pLDDT: mean 77.52, std 16.97, range [28.25, 92.5]

Secondary structure (DSSP, 8-state):
-HHHHHHHHHHHSEEES-SS--SSHHHHHH-SSPS-EEE-TT---SSSPPP-S---B-TTT-PBP-TTSPBPTT--B------------

InterPro domains:
  IPR037364 Protein transport protein Sec23 [PTHR11141] (4-72)

Radius of gyration: 16.0 Å; chains: 1; bounding box: 44×29×37 Å

Organism: NCBI:txid6186

Sequence (89 aa):
MAEFIQQSEINDGIRFSWNAWPASRLESAQCVVPIGCLYTLFKERYDFPPINYDPVFCSRCRGILNPYCPVNSFGFIKNPHIFHILTSD